Protein AF-A0A376MRG4-F1 (afdb_monomer_lite)

Radius of gyration: 13.78 Å; chains: 1; bounding box: 27×23×43 Å

Secondary structure (DSSP, 8-state):
--PPTT--GGGS--SEEEE--TTS-SHHHHHHHHHHHTT--PPTT-EEEE--SS--

Sequence (56 aa):
MGLKPGIPLTEVAIDKVFIGSCTNSRIEDLRAAAEIAKGRKVAPGVQALVVPGSGP

InterPro domains:
  IPR001030 Aconitase/3-isopropylmalate dehydratase large subunit, alpha/beta/alpha domain [PF00330] (2-55)
  IPR015931 Aconitase/3-isopropylmalate dehydratase large subunit, alpha/beta/alpha, subdomain 1/3 [G3DSA:3.30.499.10] (3-56)
  IPR018136 Aconitase family, 4Fe-4S cluster binding site [PS00450] (14-30)
  IPR036008 Aconitase, iron-sulfur domain [SSF53732] (1-55)
  IPR050067 Isopropylmalate dehydratase and related enzymes [PTHR43822] (9-55)

pLDDT: mean 93.87, std 7.42, range [55.94, 98.31]

Organism: Escherichia coli (NCBI:txid562)

Foldseek 3Di:
DPDDPPDDPVPDDAQEAEAADLVQQAPVSVVVVCVVCPPHDDDPNHYYHRDHNDDD

Structure (mmCIF, N/CA/C/O backbone):
data_AF-A0A376MRG4-F1
#
_entry.id   AF-A0A376MRG4-F1
#
loop_
_atom_site.group_PDB
_atom_site.id
_atom_site.type_symbol
_atom_site.label_atom_id
_atom_site.label_alt_id
_atom_site.label_comp_id
_atom_site.label_asym_id
_atom_site.label_entity_id
_atom_site.label_seq_id
_atom_site.pdbx_PDB_ins_code
_atom_site.Cartn_x
_atom_site.Cartn_y
_atom_site.Cartn_z
_atom_site.occupancy
_atom_site.B_iso_or_equiv
_atom_site.auth_seq_id
_atom_site.auth_comp_id
_atom_site.auth_asym_id
_atom_site.auth_atom_id
_atom_site.pdbx_PDB_model_num
ATOM 1 N N . MET A 1 1 ? -1.548 13.319 14.428 1.00 63.62 1 MET A N 1
ATOM 2 C CA . MET A 1 1 ? -1.591 11.870 14.724 1.00 63.62 1 MET A CA 1
ATOM 3 C C . MET A 1 1 ? -2.323 11.536 16.021 1.00 63.62 1 MET A C 1
ATOM 5 O O . MET A 1 1 ? -2.902 10.470 16.061 1.00 63.62 1 MET A O 1
ATOM 9 N N . GLY A 1 2 ? -2.343 12.388 17.062 1.00 78.50 2 GLY A N 1
ATOM 10 C CA . GLY A 1 2 ? -3.199 12.156 18.245 1.00 78.50 2 GLY A CA 1
ATOM 11 C C . GLY A 1 2 ? -2.886 10.883 19.048 1.00 78.50 2 GLY A C 1
ATOM 12 O O . GLY A 1 2 ? -3.651 10.519 19.936 1.00 78.50 2 GLY A O 1
ATOM 13 N N . LEU A 1 3 ? -1.770 10.217 18.737 1.00 88.94 3 LEU A N 1
ATOM 14 C CA . LEU A 1 3 ? -1.341 8.984 19.376 1.00 88.94 3 LEU A CA 1
ATOM 15 C C . LEU A 1 3 ? -0.877 9.291 20.797 1.00 88.94 3 LEU A C 1
ATOM 17 O O . LEU A 1 3 ? -0.061 10.189 21.014 1.00 88.94 3 LEU A O 1
ATOM 21 N N . LYS A 1 4 ? -1.407 8.537 21.756 1.00 91.62 4 LYS A N 1
ATOM 22 C CA . LYS A 1 4 ? -0.975 8.566 23.151 1.00 91.62 4 LYS A CA 1
ATOM 23 C C . LYS A 1 4 ? -0.076 7.359 23.418 1.00 91.62 4 LYS A C 1
ATOM 25 O O . LYS A 1 4 ? -0.294 6.304 22.817 1.00 91.62 4 LYS A O 1
ATOM 30 N N . PRO A 1 5 ? 0.909 7.485 24.319 1.00 92.56 5 PRO A N 1
ATOM 31 C CA . PRO A 1 5 ? 1.676 6.336 24.776 1.00 92.56 5 PRO A CA 1
ATOM 32 C C . PRO A 1 5 ? 0.753 5.209 25.254 1.00 92.56 5 PRO A C 1
ATOM 34 O O . PRO A 1 5 ? -0.259 5.468 25.902 1.00 92.56 5 PRO A O 1
ATOM 37 N N . GLY A 1 6 ? 1.107 3.969 24.922 1.00 93.19 6 GLY A N 1
ATOM 38 C CA . GLY A 1 6 ? 0.349 2.779 25.312 1.00 93.19 6 GLY A CA 1
ATOM 39 C C . GLY A 1 6 ? -0.798 2.385 24.376 1.00 93.19 6 GLY A C 1
ATOM 40 O O . GLY A 1 6 ? -1.340 1.304 24.568 1.00 93.19 6 GLY A O 1
ATOM 41 N N . ILE A 1 7 ? -1.142 3.184 23.355 1.00 93.12 7 ILE A N 1
ATOM 42 C CA . ILE A 1 7 ? -2.109 2.764 22.325 1.00 93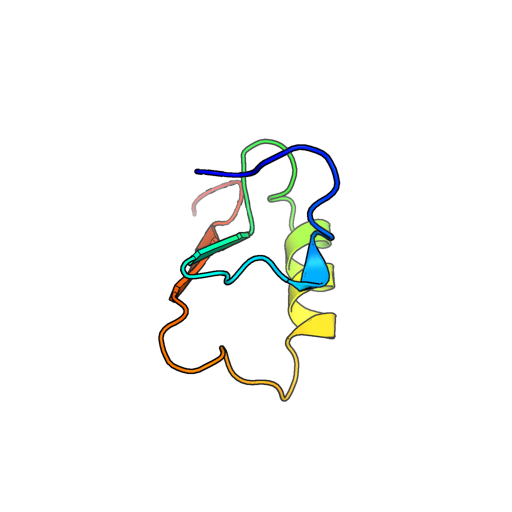.12 7 ILE A CA 1
ATOM 43 C C . ILE A 1 7 ? -1.468 1.686 21.432 1.00 93.12 7 ILE A C 1
ATOM 45 O O . ILE A 1 7 ? -0.433 1.962 20.812 1.00 93.12 7 ILE A O 1
ATOM 49 N N . PRO A 1 8 ? -2.058 0.482 21.316 1.00 93.94 8 PRO A N 1
ATOM 50 C CA . PRO A 1 8 ? -1.607 -0.519 20.358 1.00 93.94 8 PRO A CA 1
ATOM 51 C C . PRO A 1 8 ? -1.761 -0.005 18.925 1.00 93.94 8 PRO A C 1
ATOM 53 O O . PRO A 1 8 ? -2.808 0.516 18.548 1.00 93.94 8 PRO A O 1
ATOM 56 N N . LEU A 1 9 ? -0.746 -0.203 18.080 1.00 91.06 9 LEU A N 1
ATOM 57 C CA . LEU A 1 9 ? -0.800 0.232 16.675 1.00 91.06 9 LEU A CA 1
ATOM 58 C C . LEU A 1 9 ? -1.960 -0.404 15.897 1.00 91.06 9 LEU A C 1
ATOM 60 O O . LEU A 1 9 ? -2.466 0.188 14.951 1.00 91.06 9 LEU A O 1
ATOM 64 N N . THR A 1 10 ? -2.407 -1.586 16.318 1.00 93.12 10 THR A N 1
ATOM 65 C CA . THR A 1 10 ? -3.562 -2.291 15.750 1.00 93.12 10 THR A CA 1
ATOM 66 C C . THR A 1 10 ? -4.897 -1.585 15.989 1.00 93.12 10 THR A C 1
ATOM 68 O O . THR A 1 10 ? -5.864 -1.897 15.304 1.00 93.12 10 THR A O 1
ATOM 71 N N . GLU A 1 11 ? -4.968 -0.655 16.943 1.00 92.56 11 GLU A N 1
ATOM 72 C CA . GLU A 1 11 ? -6.170 0.141 17.236 1.00 92.56 11 GLU A CA 1
ATOM 73 C C . GLU A 1 11 ? -6.186 1.479 16.485 1.00 92.56 11 GLU A C 1
ATOM 75 O O . GLU A 1 11 ? -7.160 2.231 16.550 1.00 92.56 11 GLU A O 1
ATOM 80 N N . VAL A 1 12 ? -5.114 1.796 15.756 1.00 92.44 12 VAL A N 1
ATOM 81 C CA . VAL A 1 12 ? -5.010 3.036 14.991 1.00 92.44 12 VAL A CA 1
ATOM 82 C C . VAL A 1 12 ? -5.667 2.838 13.629 1.00 92.44 12 VAL A C 1
ATOM 84 O O . VAL A 1 12 ? -5.187 2.070 12.796 1.00 92.44 12 VAL A O 1
ATOM 87 N N . ALA A 1 13 ? -6.764 3.558 13.392 1.00 92.44 13 ALA A N 1
ATOM 88 C CA . ALA A 1 13 ? -7.405 3.588 12.084 1.00 92.44 13 ALA A CA 1
ATOM 89 C C . ALA A 1 13 ? -6.459 4.179 11.024 1.00 92.44 13 ALA A C 1
ATOM 91 O O . ALA A 1 13 ? -5.748 5.154 11.274 1.00 92.44 13 ALA A O 1
ATOM 92 N N . ILE A 1 14 ? -6.460 3.576 9.835 1.00 93.88 14 ILE A N 1
ATOM 93 C CA . ILE A 1 14 ? -5.623 3.988 8.707 1.00 93.88 14 ILE A CA 1
ATOM 94 C C . ILE A 1 14 ? -6.526 4.579 7.633 1.00 93.88 14 ILE A C 1
ATOM 96 O O . ILE A 1 14 ? -7.340 3.862 7.065 1.00 93.88 14 ILE A O 1
ATOM 100 N N . ASP A 1 15 ? -6.330 5.852 7.299 1.00 95.56 15 ASP A N 1
ATOM 101 C CA . ASP A 1 15 ? -7.062 6.503 6.201 1.00 95.56 15 ASP A CA 1
ATOM 102 C C . ASP A 1 15 ? -6.293 6.435 4.876 1.00 95.56 15 ASP A C 1
ATOM 104 O O . ASP A 1 15 ? -6.869 6.467 3.787 1.00 95.56 15 ASP A O 1
ATOM 108 N N . LYS A 1 16 ? -4.957 6.383 4.954 1.00 96.31 16 LYS A N 1
ATOM 109 C CA . LYS A 1 16 ? -4.068 6.452 3.793 1.00 96.31 16 LYS A CA 1
ATOM 110 C C . LYS A 1 16 ? -2.891 5.504 3.936 1.00 96.31 16 LYS A C 1
ATOM 112 O O . LYS A 1 16 ? -2.267 5.432 4.992 1.00 96.31 16 LYS A O 1
ATOM 117 N N . VAL A 1 17 ? -2.551 4.845 2.836 1.00 96.56 17 VAL A N 1
ATOM 118 C CA . VAL A 1 17 ? -1.367 3.996 2.697 1.00 96.56 17 VAL A CA 1
ATOM 119 C C . VAL A 1 17 ? -0.542 4.515 1.529 1.00 96.56 17 VAL A C 1
ATOM 121 O O . VAL A 1 17 ? -1.068 4.725 0.438 1.00 96.56 17 VAL A O 1
ATOM 124 N N . PHE A 1 18 ? 0.754 4.709 1.751 1.00 96.81 18 PHE A N 1
ATOM 125 C CA . PHE A 1 18 ? 1.704 5.121 0.724 1.00 96.81 18 PHE A CA 1
ATOM 126 C C . PHE A 1 18 ? 2.816 4.077 0.619 1.00 96.81 18 PHE A C 1
ATOM 128 O O . PHE A 1 18 ? 3.555 3.858 1.578 1.00 96.81 18 PHE A O 1
ATOM 135 N N . ILE A 1 19 ? 2.916 3.422 -0.535 1.00 96.69 19 ILE A N 1
ATOM 136 C CA . ILE A 1 19 ? 3.913 2.391 -0.833 1.00 96.69 19 ILE A CA 1
ATOM 137 C C . ILE A 1 19 ? 4.837 2.952 -1.905 1.00 96.69 19 ILE A C 1
ATOM 139 O O . ILE A 1 19 ? 4.379 3.255 -3.003 1.00 96.69 19 ILE A O 1
ATOM 143 N N . GLY A 1 20 ? 6.126 3.080 -1.593 1.00 95.62 20 GLY A N 1
ATOM 144 C CA . GLY A 1 20 ? 7.101 3.596 -2.548 1.00 95.62 20 GLY A CA 1
ATOM 145 C C . GLY A 1 20 ? 7.639 4.991 -2.238 1.00 95.62 20 GLY A C 1
ATOM 146 O O . GLY A 1 20 ? 7.528 5.915 -3.037 1.00 9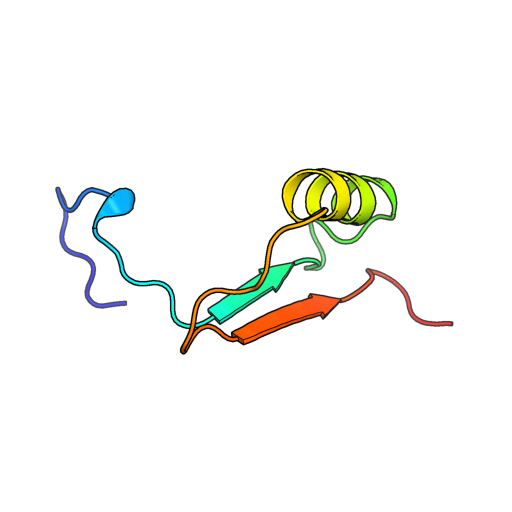5.62 20 GLY A O 1
ATOM 147 N N . SER A 1 21 ? 8.255 5.153 -1.067 1.00 93.12 21 SER A N 1
ATOM 148 C CA . SER A 1 21 ? 9.056 6.339 -0.728 1.00 93.12 21 SER A CA 1
ATOM 149 C C . SER A 1 21 ? 10.479 6.237 -1.294 1.00 93.12 21 SER A C 1
ATOM 151 O O . SER A 1 21 ? 10.880 5.204 -1.830 1.00 93.12 21 SER A O 1
ATOM 153 N N . CYS A 1 22 ? 11.305 7.269 -1.095 1.00 91.81 22 CYS A N 1
ATOM 154 C CA . CYS A 1 22 ? 12.734 7.215 -1.429 1.00 91.81 22 CYS A CA 1
ATOM 155 C C . CYS A 1 22 ? 13.489 6.048 -0.758 1.00 91.81 22 CYS A C 1
ATOM 157 O O . CYS A 1 22 ? 14.542 5.647 -1.246 1.00 91.81 22 CYS A O 1
ATOM 159 N N . THR A 1 23 ? 12.961 5.473 0.329 1.00 93.69 23 THR A N 1
ATOM 160 C CA . THR A 1 23 ? 13.588 4.348 1.037 1.00 93.69 23 THR A CA 1
ATOM 161 C C . THR A 1 23 ? 13.147 2.976 0.521 1.00 93.69 23 THR A C 1
ATOM 163 O O . THR A 1 23 ? 13.935 2.030 0.580 1.00 93.69 23 THR A O 1
ATOM 166 N N . ASN A 1 24 ? 11.914 2.849 0.011 1.00 95.38 24 ASN A N 1
ATOM 167 C CA . ASN A 1 24 ? 11.261 1.555 -0.247 1.00 95.38 24 ASN A CA 1
ATOM 168 C C . ASN A 1 24 ? 10.412 1.557 -1.526 1.00 95.38 24 ASN A C 1
ATOM 170 O O . ASN A 1 24 ? 9.215 1.277 -1.491 1.00 95.38 24 ASN A O 1
ATOM 174 N N . SER A 1 25 ? 11.020 1.928 -2.650 1.00 96.19 25 SER A N 1
ATOM 175 C CA . SER A 1 25 ? 10.361 2.058 -3.958 1.00 96.19 25 SER A CA 1
ATOM 176 C C . SER A 1 25 ? 11.072 1.306 -5.084 1.00 96.19 25 SER A C 1
ATOM 178 O O . SER A 1 25 ? 10.783 1.529 -6.266 1.00 96.19 25 SER A O 1
ATOM 180 N N . ARG A 1 26 ? 12.000 0.405 -4.733 1.00 96.69 26 ARG A N 1
ATOM 181 C CA . ARG A 1 26 ? 12.643 -0.485 -5.702 1.00 96.69 26 ARG A CA 1
ATOM 182 C C . ARG A 1 26 ? 11.642 -1.523 -6.200 1.00 96.69 26 ARG A C 1
ATOM 184 O O . ARG A 1 26 ? 10.609 -1.771 -5.576 1.00 96.69 26 ARG A O 1
ATOM 191 N N . ILE A 1 27 ? 11.951 -2.154 -7.330 1.00 96.50 27 ILE A N 1
ATOM 192 C CA . ILE A 1 27 ? 11.055 -3.147 -7.931 1.00 96.50 27 ILE A CA 1
ATOM 193 C C . ILE A 1 27 ? 10.798 -4.333 -6.987 1.00 96.50 27 ILE A C 1
ATOM 195 O O . ILE A 1 27 ? 9.696 -4.881 -6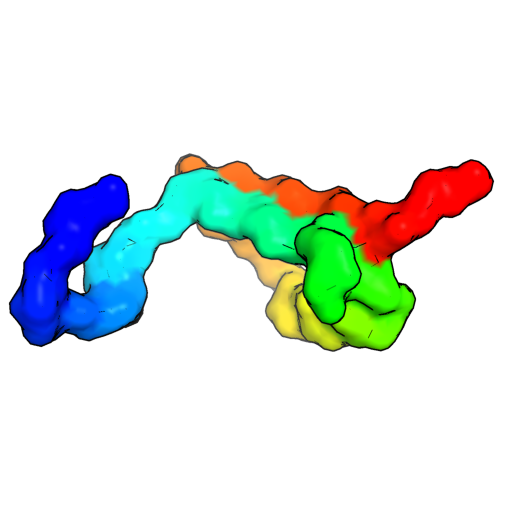.982 1.00 96.50 27 ILE A O 1
ATOM 199 N N . GLU A 1 28 ? 11.765 -4.698 -6.144 1.00 97.38 28 GLU A N 1
ATOM 200 C CA . GLU A 1 28 ? 11.619 -5.749 -5.135 1.00 97.38 28 GLU A CA 1
ATOM 201 C C . GLU A 1 28 ? 10.625 -5.356 -4.031 1.00 97.38 28 GLU A C 1
ATOM 203 O O . GLU A 1 28 ? 9.787 -6.179 -3.658 1.00 97.38 28 GLU A O 1
ATOM 208 N N . ASP A 1 29 ? 10.656 -4.099 -3.566 1.00 97.75 29 ASP A N 1
ATOM 209 C CA . ASP A 1 29 ? 9.714 -3.576 -2.564 1.00 97.75 29 ASP A CA 1
ATOM 210 C C . ASP A 1 29 ? 8.270 -3.639 -3.098 1.00 97.75 29 ASP A C 1
ATOM 212 O O . ASP A 1 29 ? 7.352 -4.120 -2.425 1.00 97.75 29 ASP A O 1
ATOM 216 N N . LEU A 1 30 ? 8.067 -3.203 -4.348 1.00 97.38 30 LEU A N 1
ATOM 217 C CA . LEU A 1 30 ? 6.746 -3.187 -4.984 1.00 97.38 30 LEU A CA 1
ATOM 218 C C . LEU A 1 30 ? 6.211 -4.597 -5.255 1.00 97.38 30 LEU A C 1
ATOM 220 O O . LEU A 1 30 ? 5.016 -4.843 -5.082 1.00 97.38 30 LEU A O 1
ATOM 224 N N . ARG A 1 31 ? 7.079 -5.539 -5.643 1.00 97.94 31 ARG A N 1
ATOM 225 C CA . ARG A 1 31 ? 6.704 -6.954 -5.803 1.00 97.94 31 ARG A CA 1
ATOM 226 C C . ARG A 1 31 ? 6.290 -7.573 -4.471 1.00 97.94 31 ARG A C 1
ATOM 228 O O . ARG A 1 31 ? 5.263 -8.242 -4.421 1.00 97.94 31 ARG A O 1
ATOM 235 N N . ALA A 1 32 ? 7.026 -7.305 -3.393 1.00 98.19 32 ALA A N 1
ATOM 236 C CA . ALA A 1 32 ? 6.666 -7.790 -2.061 1.00 98.19 32 ALA A CA 1
ATOM 237 C C . ALA A 1 32 ? 5.295 -7.254 -1.610 1.00 98.19 32 ALA A C 1
ATOM 239 O O . ALA A 1 32 ? 4.456 -8.017 -1.127 1.00 98.19 32 ALA A O 1
ATOM 240 N N . ALA A 1 33 ? 5.028 -5.963 -1.835 1.00 97.62 33 ALA A N 1
ATOM 241 C CA . ALA A 1 33 ? 3.717 -5.377 -1.567 1.00 97.62 33 ALA A CA 1
ATOM 242 C C . ALA A 1 33 ? 2.603 -6.011 -2.425 1.00 97.62 33 ALA A C 1
ATOM 244 O O . ALA A 1 33 ? 1.513 -6.291 -1.918 1.00 97.62 33 ALA A O 1
ATOM 245 N 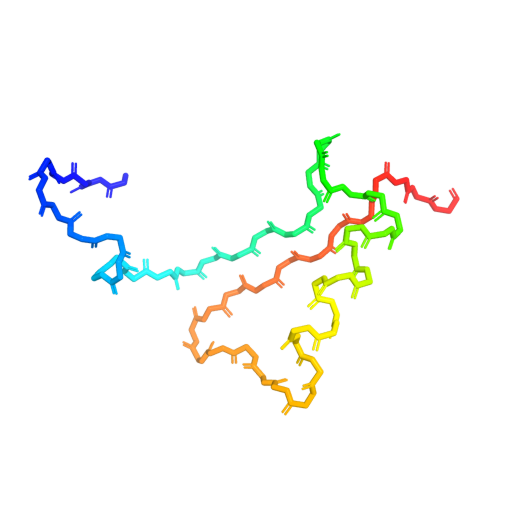N . ALA A 1 34 ? 2.876 -6.275 -3.706 1.00 97.81 34 ALA A N 1
ATOM 246 C CA . ALA A 1 34 ? 1.922 -6.891 -4.624 1.00 97.81 34 ALA A CA 1
ATOM 247 C C . ALA A 1 34 ? 1.542 -8.323 -4.213 1.00 97.81 34 ALA A C 1
ATOM 249 O O . ALA A 1 34 ? 0.360 -8.660 -4.266 1.00 97.81 34 ALA A O 1
ATOM 250 N N . GLU A 1 35 ? 2.4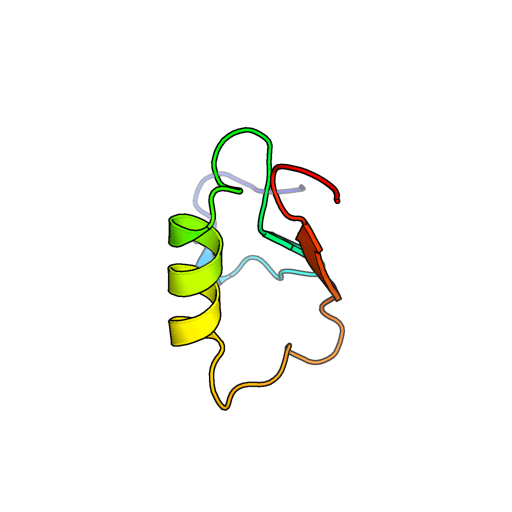92 -9.141 -3.747 1.00 98.31 35 GLU A N 1
ATOM 251 C CA . GLU A 1 35 ? 2.201 -10.504 -3.274 1.00 98.31 35 GLU A CA 1
ATOM 252 C C . GLU A 1 35 ? 1.248 -10.510 -2.070 1.00 98.31 35 GLU A C 1
ATOM 254 O O . GLU A 1 35 ? 0.333 -11.330 -2.005 1.00 98.31 35 GLU A O 1
ATOM 259 N N . ILE A 1 36 ? 1.383 -9.546 -1.152 1.00 96.94 36 ILE A N 1
ATOM 260 C CA . ILE A 1 36 ? 0.468 -9.397 -0.008 1.00 96.94 36 ILE A CA 1
ATOM 261 C C . ILE A 1 36 ? -0.915 -8.905 -0.460 1.00 96.94 36 ILE A C 1
ATOM 263 O O . ILE A 1 36 ? -1.941 -9.323 0.086 1.00 96.94 36 ILE A O 1
ATOM 267 N N . ALA A 1 37 ? -0.954 -7.996 -1.436 1.00 97.12 37 ALA A N 1
ATOM 268 C CA . ALA A 1 37 ? -2.186 -7.389 -1.933 1.00 97.12 37 ALA A CA 1
ATOM 269 C C . ALA A 1 37 ? -2.971 -8.296 -2.899 1.00 97.12 37 ALA A C 1
ATOM 271 O O . ALA A 1 37 ? -4.164 -8.073 -3.120 1.00 97.12 37 ALA A O 1
ATOM 272 N N . LYS A 1 38 ? -2.332 -9.315 -3.480 1.00 97.88 38 LYS A N 1
ATOM 273 C CA . LYS A 1 38 ? -2.915 -10.187 -4.505 1.00 97.88 38 LYS A CA 1
ATOM 274 C C . LYS A 1 38 ? -4.220 -10.832 -4.030 1.00 97.88 38 LYS A C 1
ATOM 276 O O . LYS A 1 38 ? -4.283 -11.474 -2.986 1.00 97.88 38 LYS A O 1
ATOM 281 N N . GLY A 1 39 ? -5.282 -10.651 -4.817 1.00 98.06 39 GLY A N 1
ATOM 282 C CA . GLY A 1 39 ? -6.623 -11.165 -4.509 1.00 98.06 39 GLY A CA 1
ATOM 283 C C . GLY A 1 39 ? -7.366 -10.408 -3.401 1.00 98.06 39 GLY A C 1
ATOM 284 O O . GLY A 1 39 ? -8.489 -10.780 -3.066 1.00 98.06 39 GLY A O 1
ATOM 285 N N . ARG A 1 40 ? -6.782 -9.339 -2.847 1.00 97.56 40 ARG A N 1
ATOM 286 C CA . ARG A 1 40 ? -7.408 -8.475 -1.840 1.00 97.56 40 ARG A CA 1
ATOM 287 C C . ARG A 1 40 ? -7.846 -7.155 -2.468 1.00 97.56 40 ARG A C 1
ATOM 289 O O . ARG A 1 40 ? -7.422 -6.785 -3.560 1.00 97.56 40 ARG A O 1
ATOM 296 N N . LYS A 1 41 ? -8.716 -6.436 -1.763 1.00 97.31 41 LYS A N 1
ATOM 297 C CA . LYS A 1 41 ? -9.122 -5.072 -2.110 1.00 97.31 41 LYS A CA 1
ATOM 298 C C . LYS A 1 41 ? -8.735 -4.135 -0.978 1.00 97.31 41 LYS A C 1
ATOM 300 O O . LYS A 1 41 ? -8.700 -4.544 0.181 1.00 97.31 41 LYS A O 1
ATOM 305 N N . VAL A 1 42 ? -8.459 -2.885 -1.332 1.00 96.88 42 VAL A N 1
ATOM 306 C CA . VAL A 1 42 ? -8.275 -1.815 -0.351 1.00 96.88 42 VAL A CA 1
ATOM 307 C C . VAL A 1 42 ? -9.556 -1.689 0.476 1.00 96.88 42 VAL A C 1
ATOM 309 O O . VAL A 1 42 ? -10.659 -1.798 -0.067 1.00 96.88 42 VAL A O 1
ATOM 312 N N . ALA A 1 43 ? -9.407 -1.515 1.790 1.00 97.56 43 ALA A N 1
ATOM 313 C CA . ALA A 1 43 ? -10.541 -1.386 2.694 1.00 97.56 43 ALA A CA 1
ATOM 314 C C . ALA A 1 43 ? -11.376 -0.130 2.355 1.00 97.56 43 ALA A C 1
ATOM 316 O O . ALA A 1 43 ? -10.808 0.884 1.938 1.00 97.56 43 ALA A O 1
ATOM 317 N N . PRO A 1 44 ? -12.711 -0.164 2.525 1.00 97.56 44 PRO A N 1
ATOM 318 C CA . PRO A 1 44 ? -13.558 1.006 2.304 1.00 97.56 44 PRO A CA 1
ATOM 319 C C . PRO A 1 44 ? -13.076 2.219 3.108 1.00 97.56 44 PRO A C 1
ATOM 321 O O . PRO A 1 44 ? -12.741 2.092 4.281 1.00 97.56 44 PRO A O 1
ATOM 324 N N . GLY A 1 45 ? -13.042 3.392 2.472 1.00 96.75 45 GLY A N 1
ATOM 325 C CA . GLY A 1 45 ? -12.580 4.636 3.098 1.00 96.75 45 GLY A C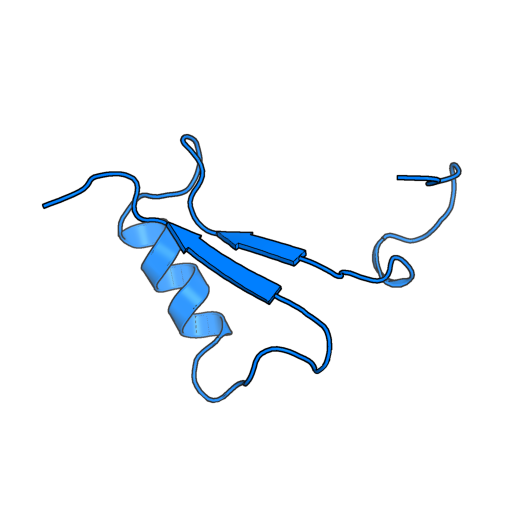A 1
ATOM 326 C C . GLY A 1 45 ? -11.059 4.815 3.148 1.00 96.75 45 GLY A C 1
ATOM 327 O O . GLY A 1 45 ? -10.607 5.910 3.466 1.00 96.75 45 GLY A O 1
ATOM 328 N N . VAL A 1 46 ? -10.272 3.799 2.778 1.00 97.62 46 VAL A N 1
ATOM 329 C CA . VAL A 1 46 ? -8.807 3.887 2.746 1.00 97.62 46 VAL A CA 1
ATOM 330 C C . VAL A 1 46 ? -8.324 4.224 1.339 1.00 97.62 46 VAL A C 1
ATOM 332 O O . VAL A 1 46 ? -8.727 3.594 0.361 1.00 97.62 46 VAL A O 1
ATOM 335 N N . GLN A 1 47 ? -7.415 5.191 1.225 1.00 98.00 47 GLN A N 1
ATOM 336 C CA . GLN A 1 47 ? -6.721 5.490 -0.027 1.00 98.00 47 GLN A CA 1
ATOM 337 C C . GLN A 1 47 ? -5.338 4.834 -0.038 1.00 98.00 47 GLN A C 1
ATOM 339 O O . GLN A 1 47 ? -4.493 5.151 0.795 1.00 98.00 47 GLN A O 1
ATOM 344 N N . ALA A 1 48 ? -5.078 3.958 -1.009 1.00 97.38 48 ALA A N 1
ATOM 345 C CA . ALA A 1 48 ? -3.751 3.386 -1.231 1.00 97.38 48 ALA A CA 1
ATOM 346 C C . ALA A 1 48 ? -3.076 4.029 -2.452 1.00 97.38 48 ALA A C 1
ATOM 348 O O . ALA A 1 48 ? -3.665 4.088 -3.531 1.00 97.38 48 ALA A O 1
ATOM 349 N N . LEU A 1 49 ? -1.841 4.495 -2.277 1.00 97.38 49 LEU A N 1
ATOM 350 C CA . LEU A 1 49 ? -0.988 5.084 -3.309 1.00 97.38 49 LEU A CA 1
ATOM 351 C C . LEU A 1 49 ? 0.255 4.210 -3.479 1.00 97.38 49 LEU A C 1
ATOM 353 O O . LEU A 1 49 ? 0.914 3.885 -2.491 1.00 97.38 49 LEU A O 1
ATOM 357 N N . VAL A 1 50 ? 0.579 3.853 -4.721 1.00 96.81 50 VAL A N 1
ATOM 358 C CA . VAL A 1 50 ? 1.783 3.087 -5.064 1.00 96.81 50 VAL A CA 1
ATOM 359 C C . VAL A 1 50 ? 2.629 3.923 -6.015 1.00 96.81 50 VAL A C 1
ATOM 361 O O . VAL A 1 50 ? 2.147 4.299 -7.083 1.00 96.81 50 VAL A O 1
ATOM 364 N N . VAL A 1 51 ? 3.863 4.237 -5.623 1.00 96.50 51 VAL A N 1
ATOM 365 C CA . VAL A 1 51 ? 4.748 5.154 -6.352 1.00 96.50 51 VAL A CA 1
ATOM 366 C C . VAL A 1 51 ? 6.097 4.477 -6.618 1.00 96.50 51 VAL A C 1
ATOM 368 O O . VAL A 1 51 ? 6.825 4.165 -5.681 1.00 96.50 51 VAL A O 1
ATOM 371 N N . PRO A 1 52 ? 6.468 4.210 -7.878 1.00 95.88 52 PRO A N 1
ATOM 372 C CA . PRO A 1 52 ? 7.778 3.651 -8.178 1.00 95.88 52 PRO A CA 1
ATOM 373 C C . PRO A 1 52 ? 8.892 4.667 -7.918 1.00 95.88 52 PRO A C 1
ATOM 375 O O . PRO A 1 52 ? 8.700 5.874 -8.050 1.00 95.88 52 PRO A O 1
ATOM 378 N N . GLY A 1 53 ? 10.081 4.166 -7.573 1.00 94.56 53 GLY A N 1
ATOM 379 C CA . GLY A 1 53 ? 11.231 5.008 -7.217 1.00 94.56 53 GLY A CA 1
ATOM 380 C C . GLY A 1 53 ? 11.851 5.750 -8.397 1.00 94.56 53 GLY A C 1
ATOM 381 O O . GLY A 1 53 ? 12.711 6.605 -8.212 1.00 94.56 53 GLY A O 1
ATOM 382 N N . SER A 1 54 ? 11.414 5.415 -9.608 1.00 92.25 54 SER A N 1
ATOM 383 C CA . SER A 1 54 ? 11.798 6.059 -10.859 1.00 92.25 54 SER A CA 1
ATOM 384 C C . SER A 1 54 ? 10.586 6.135 -11.785 1.00 92.25 54 SER A C 1
ATOM 386 O O . SER A 1 54 ? 9.674 5.308 -11.699 1.00 92.25 54 SER A O 1
ATOM 388 N N . GLY A 1 55 ? 10.566 7.170 -12.623 1.00 86.31 55 GLY A N 1
ATOM 389 C CA . GLY A 1 55 ? 9.613 7.300 -13.719 1.00 86.31 55 GLY A CA 1
ATOM 390 C C . GLY A 1 55 ? 10.054 6.507 -14.955 1.00 86.31 55 GLY A C 1
ATOM 391 O O . GLY A 1 55 ? 11.066 5.806 -14.890 1.00 86.31 55 GLY A O 1
ATOM 392 N N . PRO A 1 56 ? 9.295 6.602 -16.061 1.00 55.94 56 PRO A N 1
ATOM 393 C CA . PRO A 1 56 ? 9.769 6.146 -17.365 1.00 55.94 56 PRO A CA 1
ATOM 394 C C . PRO A 1 56 ? 11.081 6.826 -17.782 1.00 55.94 56 PRO A C 1
ATOM 396 O O . PRO A 1 56 ? 11.328 7.974 -17.339 1.00 55.94 56 PRO A O 1
#